Protein AF-A0A9E8KRH3-F1 (afdb_monomer_lite)

Secondary structure (DSSP, 8-state):
-------HHHHHHHHHTT-BTTB--HHHHHHHH-SSHHHHHHHHHHHHT--SSPPHHHHHHHHHHHHHTTSS-HHHHHHIIIIIS-S-S-HHHHHHHHHHHHHHHH-SSHHHHHHHHHHHHHHHHHHHHHHHHGGG--

Radius of gyration: 19.95 Å; chains: 1; bounding box: 44×26×54 Å

Sequence (138 aa):
MDRNEISYKELIAWSYDQYTDEGIDPFIEKISLTSDLQEVIELIANEYEVYSEPEAKFLLGEAADKYFCNKINLQQAINKYLFDIDDGLLKTEKSDLYLAEDYYGWHDTPDIEAEKIALPIFKKYRPFYASKASKFKA

Organism: NCBI:txid1632866

Foldseek 3Di:
DDDPDDDLVRLLVVLVVQQDPVGHDVLSVQSVVDPDPVSNVVSCCVVLVVPDDPDLLQQLLVLLVCCVVVVDDLLVSLCCNAPVGPPNDDPVLNVLSVVLNVLVVPPPCSSVVSCVRVVVVSVVSNVSNVVSCVVVDD

Structure (mmCIF, N/CA/C/O backbone):
data_AF-A0A9E8KRH3-F1
#
_entry.id   AF-A0A9E8KRH3-F1
#
loop_
_atom_site.group_PDB
_atom_site.id
_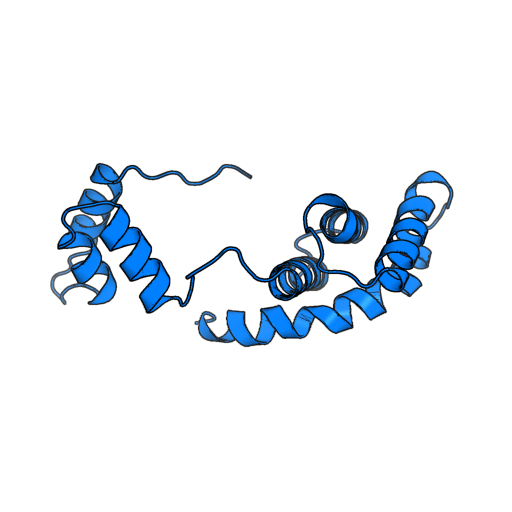atom_site.type_symbol
_atom_site.label_atom_id
_atom_site.label_alt_id
_atom_site.label_comp_id
_atom_site.label_asym_id
_atom_site.label_entity_id
_atom_site.label_seq_id
_atom_site.pdbx_PDB_ins_code
_atom_site.Cartn_x
_atom_site.Cartn_y
_atom_site.Cartn_z
_atom_site.occupancy
_atom_site.B_iso_or_equiv
_atom_site.auth_seq_id
_atom_site.auth_comp_id
_atom_site.auth_asym_id
_atom_site.auth_atom_id
_atom_site.pdbx_PDB_model_num
ATOM 1 N N . MET A 1 1 ? -11.749 -2.498 -6.904 1.00 41.12 1 MET A N 1
ATOM 2 C CA . MET A 1 1 ? -11.876 -2.709 -5.450 1.00 41.12 1 MET A CA 1
ATOM 3 C C . MET A 1 1 ? -13.190 -2.082 -5.072 1.00 41.12 1 MET A C 1
ATOM 5 O O . MET A 1 1 ? -13.297 -0.867 -5.194 1.00 41.12 1 MET A O 1
ATOM 9 N N . ASP A 1 2 ? -14.179 -2.895 -4.723 1.00 38.75 2 ASP A N 1
ATOM 10 C CA . ASP A 1 2 ? -15.428 -2.366 -4.187 1.00 38.75 2 ASP A CA 1
ATOM 11 C C . ASP A 1 2 ? -15.106 -1.745 -2.831 1.00 38.75 2 ASP A C 1
ATOM 13 O O . ASP A 1 2 ? -14.480 -2.376 -1.975 1.00 38.75 2 ASP A O 1
ATOM 17 N N . ARG A 1 3 ? -15.413 -0.458 -2.682 1.00 47.28 3 ARG A N 1
ATOM 18 C CA . ARG A 1 3 ? -15.313 0.205 -1.387 1.00 47.28 3 ARG A CA 1
ATOM 19 C C . ARG A 1 3 ? -16.440 -0.363 -0.536 1.00 47.28 3 ARG A C 1
ATOM 21 O O . ARG A 1 3 ? -17.595 -0.312 -0.946 1.00 47.28 3 ARG A O 1
ATOM 28 N N . ASN A 1 4 ? -16.104 -0.922 0.621 1.00 53.31 4 ASN A N 1
ATOM 29 C CA . ASN A 1 4 ? -17.115 -1.222 1.625 1.00 53.31 4 ASN A CA 1
ATOM 30 C C . ASN A 1 4 ? -17.556 0.116 2.215 1.00 53.31 4 ASN A C 1
ATOM 32 O O . ASN A 1 4 ? -16.805 0.751 2.954 1.00 53.31 4 ASN A O 1
ATOM 36 N N . GLU A 1 5 ? -18.739 0.562 1.817 1.00 76.06 5 GLU A N 1
ATOM 37 C CA . GLU A 1 5 ? -19.372 1.774 2.315 1.00 76.06 5 GLU A CA 1
ATOM 38 C C . GLU A 1 5 ? -20.435 1.370 3.338 1.00 76.06 5 GLU A C 1
ATOM 40 O O . GLU A 1 5 ? -21.232 0.467 3.093 1.00 76.06 5 GLU A O 1
ATOM 45 N N . ILE A 1 6 ? -20.423 2.023 4.497 1.00 80.75 6 ILE A N 1
ATOM 46 C CA . ILE A 1 6 ? -21.426 1.861 5.549 1.00 80.75 6 ILE A CA 1
ATOM 47 C C . ILE A 1 6 ? -21.946 3.250 5.901 1.00 80.75 6 ILE A C 1
ATOM 49 O O . ILE A 1 6 ? -21.163 4.186 6.085 1.00 80.75 6 ILE A O 1
ATOM 53 N N . SER A 1 7 ? -23.265 3.427 5.954 1.00 83.12 7 SER A N 1
ATOM 54 C CA . SER A 1 7 ? -23.829 4.696 6.412 1.00 83.12 7 SER A CA 1
ATOM 55 C C . SER A 1 7 ? -23.642 4.854 7.921 1.00 83.12 7 SER A C 1
ATOM 57 O O . SER A 1 7 ? -23.572 3.872 8.656 1.00 83.12 7 SER A O 1
ATOM 59 N N . TYR A 1 8 ? -23.638 6.093 8.420 1.00 81.62 8 TYR A N 1
ATOM 60 C CA . TYR A 1 8 ? -23.571 6.361 9.863 1.00 81.62 8 TYR A CA 1
ATOM 61 C C . TYR A 1 8 ? -24.638 5.582 10.652 1.00 81.62 8 TYR A C 1
ATOM 63 O O . TYR A 1 8 ? -24.355 4.985 11.682 1.00 81.62 8 TYR A O 1
ATOM 71 N N . LYS A 1 9 ? -25.867 5.512 10.131 1.00 86.19 9 LYS A N 1
ATOM 72 C CA . LYS A 1 9 ? -26.958 4.780 10.782 1.00 86.19 9 LYS A CA 1
ATOM 73 C C . LYS A 1 9 ? -26.690 3.273 10.851 1.00 86.19 9 LYS A C 1
ATOM 75 O O . LYS A 1 9 ? -26.997 2.652 11.862 1.00 86.19 9 LYS A O 1
ATOM 80 N N . GLU A 1 10 ? -26.143 2.695 9.785 1.00 87.94 10 GLU A N 1
ATOM 81 C CA . GLU A 1 10 ? -25.765 1.277 9.750 1.00 87.94 10 GLU A CA 1
ATOM 82 C C . GLU A 1 10 ? -24.560 0.994 10.644 1.00 87.94 10 GLU A C 1
ATOM 84 O O . GLU A 1 10 ? -24.517 -0.054 11.273 1.00 87.94 10 GLU A O 1
ATOM 89 N N . LEU A 1 11 ? -23.626 1.939 10.762 1.00 86.75 11 LEU A N 1
ATOM 90 C CA . LEU A 1 11 ? -22.475 1.845 11.656 1.00 86.75 11 LEU A CA 1
ATOM 91 C C . LEU A 1 11 ? -22.895 1.823 13.131 1.00 86.75 11 LEU A C 1
ATOM 93 O O . LEU A 1 11 ? -22.391 1.005 13.895 1.00 86.75 11 LEU A O 1
ATOM 97 N N . ILE A 1 12 ? -23.852 2.674 13.514 1.00 89.12 12 ILE A N 1
ATOM 98 C CA . ILE A 1 12 ? -24.431 2.669 14.864 1.00 89.12 12 ILE A CA 1
ATOM 99 C C . ILE A 1 12 ? -25.239 1.389 15.114 1.00 89.12 12 ILE A C 1
ATOM 101 O O . ILE A 1 12 ? -25.137 0.793 16.180 1.00 89.12 12 ILE A O 1
ATOM 105 N N . ALA A 1 13 ? -26.028 0.925 14.141 1.00 89.00 13 ALA A N 1
ATOM 106 C CA . ALA A 1 13 ? -26.744 -0.344 14.284 1.00 89.00 13 ALA A CA 1
ATOM 107 C C . ALA A 1 13 ? -25.767 -1.519 14.468 1.00 89.00 13 ALA A C 1
ATOM 109 O O . ALA A 1 13 ? -25.920 -2.316 15.388 1.00 89.00 13 ALA A O 1
ATOM 110 N N . TRP A 1 14 ? -24.714 -1.562 13.651 1.00 90.31 14 TRP A N 1
ATOM 111 C CA . TRP A 1 14 ? -23.668 -2.570 13.739 1.00 90.31 14 TRP A CA 1
ATOM 112 C C . TRP A 1 14 ? -22.939 -2.549 15.087 1.00 90.31 14 TRP A C 1
ATOM 114 O O . TRP A 1 14 ? -22.649 -3.623 15.616 1.00 90.31 14 TRP A O 1
ATOM 124 N N . SER A 1 15 ? -22.660 -1.369 15.659 1.00 88.31 15 SER A N 1
ATOM 125 C CA . SER A 1 15 ? -21.991 -1.268 16.963 1.00 88.31 15 SER A CA 1
ATOM 126 C C . SER A 1 15 ? -22.871 -1.788 18.102 1.00 88.31 15 SER A C 1
ATOM 128 O O . SER A 1 15 ? -22.367 -2.487 18.978 1.00 88.31 15 SER A O 1
ATOM 130 N N . TYR A 1 16 ? -24.188 -1.555 18.052 1.00 87.94 16 TYR A N 1
ATOM 131 C CA . TYR A 1 16 ? -25.131 -2.173 18.991 1.00 87.94 16 TYR A CA 1
ATOM 132 C C . TYR A 1 16 ? -25.212 -3.699 18.846 1.00 87.94 16 TYR A C 1
ATOM 134 O O . TYR A 1 16 ? -25.340 -4.400 19.849 1.00 87.94 16 TYR A O 1
ATOM 142 N N . ASP A 1 17 ? -25.072 -4.227 17.631 1.00 90.50 17 ASP A N 1
ATOM 143 C CA . ASP A 1 17 ? -25.074 -5.675 17.389 1.00 90.50 17 ASP A CA 1
ATOM 144 C C . ASP A 1 17 ? -23.811 -6.383 17.925 1.00 90.50 17 ASP A C 1
ATOM 146 O O . ASP A 1 17 ? -23.770 -7.612 17.965 1.00 90.50 17 ASP A O 1
ATOM 150 N N . GLN A 1 18 ? -22.779 -5.638 18.347 1.00 87.75 18 GLN A N 1
ATOM 151 C CA . GLN A 1 18 ? -21.565 -6.209 18.950 1.00 87.75 18 GLN A CA 1
ATOM 152 C C . GLN A 1 18 ? -21.687 -6.461 20.463 1.00 87.75 18 GLN A C 1
ATOM 154 O O . GLN A 1 18 ? -20.762 -7.014 21.058 1.00 87.75 18 GLN A O 1
ATOM 159 N N . TYR A 1 19 ? -22.789 -6.060 21.108 1.00 89.38 19 TYR A N 1
ATOM 160 C CA . TYR A 1 19 ? -22.994 -6.335 22.530 1.00 89.38 19 TYR A CA 1
ATOM 161 C C . TYR A 1 19 ? -23.204 -7.834 22.769 1.00 89.38 19 TYR A C 1
ATOM 163 O O . TYR A 1 19 ? -24.088 -8.460 22.184 1.00 89.38 19 TYR A O 1
ATOM 171 N N . THR A 1 20 ? -22.418 -8.398 23.682 1.00 88.94 20 THR A N 1
ATOM 172 C CA . THR A 1 20 ? -22.563 -9.783 24.148 1.00 88.94 20 THR A CA 1
ATOM 173 C C . THR A 1 20 ? -22.887 -9.821 25.641 1.00 88.94 20 THR A C 1
ATOM 175 O O . THR A 1 20 ? -22.778 -8.808 26.334 1.00 88.94 20 THR A O 1
ATOM 178 N N . ASP A 1 21 ? -23.233 -11.002 26.164 1.00 87.00 21 ASP A N 1
ATOM 179 C CA . ASP A 1 21 ? -23.428 -11.213 27.608 1.00 87.00 21 ASP A CA 1
ATOM 180 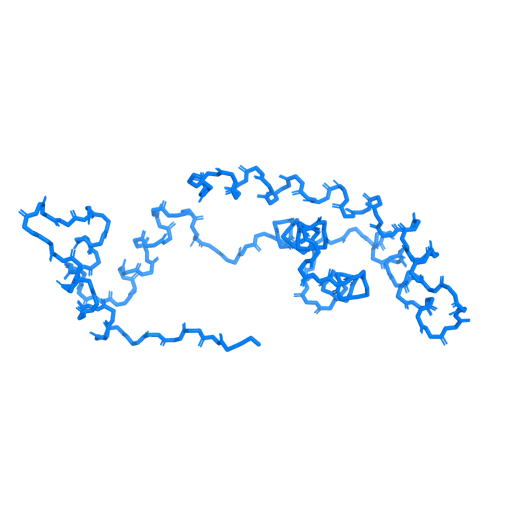C C . ASP A 1 21 ? -22.150 -10.934 28.429 1.00 87.00 21 ASP A C 1
ATOM 182 O O . ASP A 1 21 ? -22.222 -10.677 29.631 1.00 87.00 21 ASP A O 1
ATOM 186 N N . GLU A 1 22 ? -20.978 -10.953 27.784 1.00 87.50 22 GLU A N 1
ATOM 187 C CA . GLU A 1 22 ? -19.674 -10.641 28.386 1.00 87.50 22 GLU A CA 1
ATOM 188 C C . GLU A 1 22 ? -19.308 -9.148 28.282 1.00 87.50 22 GLU A C 1
ATOM 190 O O . GLU A 1 22 ? -18.290 -8.716 28.823 1.00 87.50 22 GLU A O 1
ATOM 195 N N . GLY A 1 23 ? -20.153 -8.346 27.626 1.00 84.12 23 GLY A N 1
ATOM 196 C CA . GLY A 1 23 ? -19.928 -6.932 27.347 1.00 84.12 23 GLY A CA 1
ATOM 197 C C . GLY A 1 23 ? -19.574 -6.663 25.885 1.00 84.12 23 GLY A C 1
ATOM 198 O O . GLY A 1 23 ? -19.843 -7.471 24.992 1.00 84.12 23 GLY A O 1
ATOM 199 N N . ILE A 1 24 ? -19.004 -5.487 25.642 1.00 88.62 24 ILE A N 1
ATOM 200 C CA . ILE A 1 24 ? -18.592 -4.997 24.326 1.00 88.62 24 ILE A CA 1
ATOM 201 C C . ILE A 1 24 ? -17.153 -4.482 24.404 1.00 88.62 24 ILE A C 1
ATOM 203 O O . ILE A 1 24 ? -16.688 -4.061 25.465 1.00 88.62 24 ILE A O 1
ATOM 207 N N . ASP A 1 25 ? -16.441 -4.513 23.281 1.00 87.50 25 ASP A N 1
ATOM 208 C CA . ASP A 1 25 ? -15.139 -3.864 23.180 1.00 87.50 25 ASP A CA 1
ATOM 209 C C . ASP A 1 25 ? -15.271 -2.344 23.454 1.00 87.50 25 ASP A C 1
ATOM 211 O O . ASP A 1 25 ? -16.118 -1.687 22.835 1.00 87.50 25 ASP A O 1
ATOM 215 N N . PRO A 1 26 ? -14.448 -1.755 24.347 1.00 85.75 26 PRO A N 1
ATOM 216 C CA . PRO A 1 26 ? -14.550 -0.341 24.714 1.00 85.75 26 PRO A CA 1
ATOM 217 C C . PRO A 1 26 ? -14.424 0.639 23.542 1.00 85.75 26 PRO A C 1
ATOM 219 O O . PRO A 1 26 ? -14.949 1.749 23.610 1.00 85.75 26 PRO A O 1
ATOM 222 N N . PHE A 1 27 ? -13.713 0.280 22.473 1.00 85.31 27 PHE A N 1
ATOM 223 C CA . PHE A 1 27 ? -13.638 1.105 21.272 1.00 85.31 27 PHE A CA 1
ATOM 224 C C . PHE A 1 27 ? -14.967 1.089 20.503 1.00 85.31 27 PHE A C 1
ATOM 226 O O . PHE A 1 27 ? -15.463 2.145 20.108 1.00 85.31 27 PHE A O 1
ATOM 233 N N . ILE A 1 28 ? -15.589 -0.083 20.353 1.00 86.06 28 ILE A N 1
ATOM 234 C CA . ILE A 1 28 ? -16.898 -0.207 19.695 1.00 86.06 28 ILE A CA 1
ATOM 235 C C . ILE A 1 28 ? -17.994 0.468 20.527 1.00 86.06 28 ILE A C 1
ATOM 237 O O . ILE A 1 28 ? -18.877 1.124 19.972 1.00 86.06 28 ILE A O 1
ATOM 241 N N . GLU A 1 29 ? -17.900 0.392 21.855 1.00 88.19 29 GLU A N 1
ATOM 242 C CA . GLU A 1 29 ? -18.789 1.126 22.755 1.00 88.19 29 GLU A CA 1
ATOM 243 C C . GLU A 1 29 ? -18.714 2.637 22.507 1.00 88.19 29 GLU A C 1
ATOM 245 O O . GLU A 1 29 ? -19.749 3.278 22.332 1.00 88.19 29 GLU A O 1
ATOM 250 N N . LYS A 1 30 ? -17.507 3.210 22.388 1.00 88.69 30 LYS A N 1
ATOM 251 C CA . LYS A 1 30 ? -17.345 4.634 22.049 1.00 88.69 30 LYS A CA 1
ATOM 252 C C . LYS A 1 30 ? -18.021 4.988 20.721 1.00 88.69 30 LYS A C 1
ATOM 254 O O . LYS A 1 30 ? -18.650 6.036 20.658 1.00 88.69 30 LYS A O 1
ATOM 259 N N . ILE A 1 31 ? -17.955 4.117 19.705 1.00 87.94 31 ILE A N 1
ATOM 260 C CA . ILE A 1 31 ? -18.667 4.309 18.424 1.00 87.94 31 ILE A CA 1
ATOM 261 C C . ILE A 1 31 ? -20.186 4.329 18.636 1.00 87.94 31 ILE A C 1
ATOM 263 O O . ILE A 1 31 ? -20.870 5.163 18.060 1.00 87.94 31 ILE A O 1
ATOM 267 N N . SER A 1 32 ? -20.741 3.443 19.466 1.00 86.44 32 SER A N 1
ATOM 268 C CA . SER A 1 32 ? -22.189 3.436 19.750 1.00 86.44 32 SER A CA 1
ATOM 269 C C . SER A 1 32 ? -22.685 4.705 20.461 1.00 86.44 32 SER A C 1
ATOM 271 O O . SER A 1 32 ? -23.866 5.039 20.382 1.00 86.44 32 SER A O 1
ATOM 273 N N . LEU A 1 33 ? -21.780 5.416 21.142 1.00 87.75 33 LEU A N 1
ATOM 274 C CA . LEU A 1 33 ? -22.070 6.613 21.931 1.00 87.75 33 LEU A CA 1
ATOM 275 C C . LEU A 1 33 ? -21.856 7.926 21.167 1.00 87.75 33 LEU A C 1
ATOM 277 O O . LEU A 1 33 ? -22.221 8.981 21.688 1.00 87.75 33 LEU A O 1
ATOM 281 N N . THR A 1 34 ? -21.273 7.891 19.967 1.00 87.25 34 THR A N 1
ATOM 282 C CA . THR A 1 34 ? -21.082 9.104 19.163 1.00 87.25 34 THR A CA 1
ATOM 283 C C . THR A 1 34 ? -22.404 9.670 18.680 1.00 87.25 34 THR A C 1
ATOM 285 O O . THR A 1 34 ? -23.363 8.938 18.425 1.00 87.25 34 THR A O 1
ATOM 288 N N . SER A 1 35 ? -22.436 10.986 18.521 1.00 81.50 35 SER A N 1
ATOM 289 C CA . SER A 1 35 ? -23.609 11.720 18.056 1.00 81.50 35 SER A CA 1
ATOM 290 C C . SER A 1 35 ? -23.543 12.088 16.572 1.00 81.50 35 SER A C 1
ATOM 292 O O . SER A 1 35 ? -24.591 12.304 15.952 1.00 81.50 35 SER A O 1
ATOM 294 N N . ASP A 1 36 ? -22.346 12.083 15.983 1.00 82.50 36 ASP A N 1
ATOM 295 C CA . ASP A 1 36 ? -22.131 12.352 14.568 1.00 82.50 36 ASP A CA 1
ATOM 296 C C . ASP A 1 36 ? -20.975 11.540 13.952 1.00 82.50 36 ASP A C 1
ATOM 298 O O . ASP A 1 36 ? -20.166 10.907 14.630 1.00 82.50 36 ASP A O 1
ATOM 302 N N . LEU A 1 37 ? -20.918 11.545 12.616 1.00 78.62 37 LEU A N 1
ATOM 303 C CA . LEU A 1 37 ? -19.916 10.813 11.839 1.00 78.62 37 LEU A CA 1
ATOM 304 C C . LEU A 1 37 ? -18.492 11.365 12.027 1.00 78.62 37 LEU A C 1
ATOM 306 O O . LEU A 1 37 ? -17.534 10.604 11.896 1.00 78.62 37 LEU A O 1
ATOM 310 N N . GLN A 1 38 ? -18.341 12.660 12.311 1.00 80.88 38 GLN A N 1
ATOM 311 C CA . GLN A 1 38 ? -17.036 13.288 12.499 1.00 80.88 38 GLN A CA 1
ATOM 312 C C . GLN A 1 38 ? -16.379 12.771 13.785 1.00 80.88 38 GLN A C 1
ATOM 314 O O . GLN A 1 38 ? -15.206 12.410 13.749 1.00 80.88 38 GLN A O 1
ATOM 319 N N . GLU A 1 39 ? -17.140 12.621 14.872 1.00 83.19 39 GLU A N 1
ATOM 320 C CA . GLU A 1 39 ? -16.674 11.989 16.114 1.00 83.19 39 GLU A CA 1
ATOM 321 C C . GLU A 1 39 ? -16.222 10.541 15.884 1.00 83.19 39 GLU A C 1
ATOM 323 O O . GLU A 1 39 ? -15.192 10.122 16.410 1.00 83.19 39 GLU A O 1
ATOM 328 N N . VAL A 1 40 ? -16.946 9.769 15.064 1.00 83.19 40 VAL A N 1
ATOM 329 C CA . VAL A 1 40 ? -16.552 8.387 14.741 1.00 83.19 40 VAL A CA 1
ATOM 330 C C . VAL A 1 40 ? -15.253 8.350 13.942 1.00 83.19 40 VAL A C 1
ATOM 332 O O . VAL A 1 40 ? -14.366 7.548 14.238 1.00 83.19 40 VAL A O 1
ATOM 335 N N . ILE A 1 41 ? -15.121 9.225 12.941 1.00 80.38 41 ILE A N 1
ATOM 336 C CA . ILE A 1 41 ? -13.891 9.354 12.153 1.00 80.38 41 ILE A CA 1
ATOM 337 C C . ILE A 1 41 ? -12.727 9.738 13.065 1.00 80.38 41 ILE A C 1
ATOM 339 O O . ILE A 1 41 ? -11.662 9.138 12.964 1.00 80.38 41 ILE A O 1
ATOM 343 N N . GLU A 1 42 ? -12.928 10.684 13.979 1.00 80.88 42 GLU A N 1
ATOM 344 C CA . GLU A 1 42 ? -11.914 11.091 14.947 1.00 80.88 42 GLU A CA 1
ATOM 345 C C . GLU A 1 42 ? -11.570 9.975 15.929 1.00 80.88 42 GLU A C 1
ATOM 347 O O . GLU A 1 42 ? -10.399 9.799 16.236 1.00 80.88 42 GLU A O 1
ATOM 352 N N . LEU A 1 43 ? -12.528 9.179 16.404 1.00 84.88 43 LEU A N 1
ATOM 353 C CA . LEU A 1 43 ? -12.250 8.021 17.258 1.00 84.88 43 LEU A CA 1
ATOM 354 C C . LEU A 1 43 ? -11.420 6.966 16.530 1.00 84.88 43 LEU A C 1
ATOM 356 O O . LEU A 1 43 ? -10.432 6.493 17.084 1.00 84.88 43 LEU A O 1
ATOM 360 N N . ILE A 1 44 ? -11.781 6.629 15.289 1.00 79.88 44 ILE A N 1
ATOM 361 C CA . ILE A 1 44 ? -11.011 5.705 14.446 1.00 79.88 44 ILE A CA 1
ATOM 362 C C . ILE A 1 44 ? -9.611 6.279 14.201 1.00 79.88 44 ILE A C 1
ATOM 364 O O . ILE A 1 44 ? -8.613 5.583 14.373 1.00 79.88 44 ILE A O 1
ATOM 368 N N . ALA A 1 45 ? -9.519 7.559 13.840 1.00 74.62 45 ALA A N 1
ATOM 369 C CA . ALA A 1 45 ? -8.252 8.246 13.637 1.00 74.62 45 ALA A CA 1
ATOM 370 C C . ALA A 1 45 ? -7.398 8.240 14.909 1.00 74.62 45 ALA A C 1
ATOM 372 O O . ALA A 1 45 ? -6.198 7.999 14.830 1.00 74.62 45 ALA A O 1
ATOM 373 N N . ASN A 1 46 ? -8.014 8.453 16.074 1.00 74.00 46 ASN A N 1
ATOM 374 C CA . ASN A 1 46 ? -7.328 8.496 17.354 1.00 74.00 46 ASN A CA 1
ATOM 375 C C . ASN A 1 46 ? -6.805 7.129 17.788 1.00 74.00 46 ASN A C 1
ATOM 377 O O . ASN A 1 46 ? -5.630 6.990 18.122 1.00 74.00 46 ASN A O 1
ATOM 381 N N . GLU A 1 47 ? -7.680 6.127 17.759 1.00 77.00 47 GLU A N 1
ATOM 382 C CA . GLU A 1 47 ? -7.382 4.766 18.202 1.00 77.00 47 GLU A CA 1
ATOM 383 C C . GLU A 1 47 ? -6.360 4.088 17.281 1.00 77.00 47 GLU A C 1
ATOM 385 O O . GLU A 1 47 ? -5.460 3.387 17.740 1.00 77.00 47 GLU A O 1
ATOM 390 N N . TYR A 1 48 ? -6.464 4.333 15.972 1.00 68.94 48 TYR A N 1
ATOM 391 C CA . TYR A 1 48 ? -5.629 3.677 14.964 1.00 68.94 48 TYR A CA 1
ATOM 392 C C . TYR A 1 48 ? -4.522 4.567 14.394 1.00 68.94 48 TYR A C 1
ATOM 394 O O . TYR A 1 48 ? -3.822 4.164 13.464 1.00 68.94 48 TYR A O 1
ATOM 402 N N . GLU A 1 49 ? -4.348 5.765 14.950 1.00 60.59 49 GLU A N 1
ATOM 403 C CA . GLU A 1 49 ? -3.401 6.782 14.486 1.00 60.59 49 GLU A CA 1
ATOM 404 C C . GLU A 1 49 ? -3.581 7.167 12.996 1.00 60.59 49 GLU A C 1
ATOM 406 O O . GLU A 1 49 ? -2.618 7.508 12.303 1.00 60.59 49 GLU A O 1
ATOM 411 N N . VAL A 1 50 ? -4.818 7.121 12.482 1.00 62.81 50 VAL A N 1
ATOM 412 C CA . VAL A 1 50 ? -5.174 7.425 11.081 1.00 62.81 50 VAL A CA 1
ATOM 413 C C . VAL A 1 50 ? -5.658 8.874 10.957 1.00 62.81 50 VAL A C 1
ATOM 415 O O . VAL A 1 50 ? -6.816 9.144 10.665 1.00 62.81 50 VAL A O 1
ATOM 418 N N . TYR A 1 51 ? -4.768 9.829 11.216 1.00 53.88 51 TYR A N 1
ATOM 419 C CA . TYR A 1 51 ? -5.108 11.261 11.259 1.00 53.88 51 TYR A CA 1
ATOM 420 C C . TYR A 1 51 ? -4.992 11.994 9.914 1.00 53.88 51 TYR A C 1
ATOM 422 O O . TYR A 1 51 ? -5.291 13.184 9.825 1.00 53.88 51 TYR A O 1
ATOM 430 N N . SER A 1 52 ? -4.521 11.321 8.866 1.00 58.47 52 SER A N 1
ATOM 431 C CA . SER A 1 52 ? -4.224 11.935 7.573 1.00 58.47 52 SER A CA 1
ATOM 432 C C . SER A 1 52 ? -4.257 10.907 6.448 1.00 58.47 52 SER A C 1
ATOM 434 O O . SER A 1 52 ? -4.275 9.698 6.697 1.00 58.47 52 SER A O 1
ATOM 436 N N . GLU A 1 53 ? -4.179 11.378 5.201 1.00 65.81 53 GLU A N 1
ATOM 437 C CA . GLU A 1 53 ? -3.774 10.507 4.100 1.00 65.81 53 GLU A CA 1
ATOM 438 C C . GLU A 1 53 ? -2.476 9.771 4.481 1.00 65.81 53 GLU A C 1
ATOM 440 O O . GLU A 1 53 ? -1.583 10.373 5.099 1.00 65.81 53 GLU A O 1
ATOM 445 N N . PRO A 1 54 ? -2.367 8.464 4.188 1.00 73.62 54 PRO A N 1
ATOM 446 C CA . PRO A 1 54 ? -1.174 7.716 4.536 1.00 73.62 54 PRO A CA 1
ATOM 447 C C . PRO A 1 54 ? 0.036 8.318 3.824 1.00 73.62 54 PRO A C 1
ATOM 449 O O . PRO A 1 54 ? -0.013 8.569 2.622 1.00 73.62 54 PRO A O 1
ATOM 452 N N . GLU A 1 55 ? 1.137 8.517 4.554 1.00 85.25 55 GLU A N 1
ATOM 453 C CA . GLU A 1 55 ? 2.380 9.001 3.951 1.00 85.25 55 GLU A CA 1
ATOM 454 C C . GLU A 1 55 ? 2.738 8.160 2.720 1.00 85.25 55 GLU A C 1
ATOM 456 O O . GLU A 1 55 ? 2.686 6.927 2.765 1.00 85.25 55 GLU A O 1
ATOM 461 N N . ALA A 1 56 ? 3.189 8.799 1.640 1.00 89.00 56 ALA A N 1
ATOM 462 C CA . ALA A 1 56 ? 3.515 8.097 0.401 1.00 89.00 56 ALA A CA 1
ATOM 463 C C . ALA A 1 56 ? 4.494 6.924 0.624 1.00 89.00 56 ALA A C 1
ATOM 465 O O . ALA A 1 56 ? 4.332 5.851 0.052 1.00 89.00 56 ALA A O 1
ATOM 466 N N . LYS A 1 57 ? 5.457 7.059 1.550 1.00 90.81 57 LYS A N 1
ATOM 467 C CA . LYS A 1 57 ? 6.383 5.970 1.923 1.00 90.81 57 LYS A CA 1
ATOM 468 C C . LYS A 1 57 ? 5.684 4.750 2.525 1.00 90.81 57 LYS A C 1
ATOM 470 O O . LYS A 1 57 ? 6.134 3.627 2.302 1.00 90.81 57 LYS A O 1
ATOM 475 N N . PHE A 1 58 ? 4.611 4.959 3.285 1.00 89.12 58 PHE A N 1
ATOM 476 C CA . PHE A 1 58 ? 3.794 3.880 3.831 1.00 89.12 58 PHE A CA 1
ATOM 477 C C . PHE A 1 58 ? 3.034 3.154 2.716 1.00 89.12 58 PHE A C 1
ATOM 479 O O . PHE A 1 58 ? 3.059 1.926 2.676 1.00 89.12 58 PHE A O 1
ATOM 486 N N . LEU A 1 59 ? 2.442 3.895 1.772 1.00 90.88 59 LEU A N 1
ATOM 487 C CA . LEU A 1 59 ? 1.734 3.328 0.615 1.00 90.88 59 LEU A CA 1
ATOM 488 C C . LEU A 1 59 ? 2.672 2.541 -0.308 1.00 90.88 59 LEU A C 1
ATOM 490 O O . LEU A 1 59 ? 2.340 1.434 -0.732 1.00 90.88 59 LEU A O 1
ATOM 494 N N . LEU A 1 60 ? 3.878 3.061 -0.557 1.00 94.69 60 LEU A N 1
ATOM 495 C CA . LEU A 1 60 ? 4.917 2.333 -1.292 1.00 94.69 60 LEU A CA 1
ATOM 496 C C . LEU A 1 60 ? 5.284 1.040 -0.557 1.00 94.69 60 LEU A C 1
ATOM 498 O O . LEU A 1 60 ? 5.344 -0.029 -1.159 1.00 94.69 60 LEU A O 1
ATOM 502 N N . GLY A 1 61 ? 5.462 1.114 0.765 1.00 94.38 61 GLY A N 1
ATOM 503 C CA . GLY A 1 61 ? 5.718 -0.062 1.592 1.00 94.38 61 GLY A CA 1
ATOM 504 C C . GLY A 1 61 ? 4.601 -1.108 1.522 1.00 94.38 61 GLY A C 1
ATOM 505 O O . GLY A 1 61 ? 4.898 -2.301 1.463 1.00 94.38 61 GLY A O 1
ATOM 506 N N . GLU A 1 62 ? 3.337 -0.681 1.489 1.00 93.50 62 GLU A N 1
ATOM 507 C CA . GLU A 1 62 ? 2.175 -1.565 1.357 1.00 93.50 62 GLU A CA 1
ATOM 508 C C . GLU A 1 62 ? 2.162 -2.264 -0.011 1.00 93.50 62 GLU A C 1
ATOM 510 O O . GLU A 1 62 ? 1.970 -3.479 -0.090 1.00 93.50 62 GLU A O 1
ATOM 515 N N . ALA A 1 63 ? 2.406 -1.521 -1.094 1.00 94.88 63 ALA A N 1
ATOM 516 C CA . ALA A 1 63 ? 2.498 -2.081 -2.439 1.00 94.88 63 ALA A CA 1
ATOM 517 C C . ALA A 1 63 ? 3.652 -3.095 -2.555 1.00 94.88 63 ALA A C 1
ATOM 519 O O . ALA A 1 63 ? 3.450 -4.192 -3.084 1.00 94.88 63 ALA A O 1
ATOM 520 N N . ALA A 1 64 ? 4.823 -2.790 -1.984 1.00 96.69 64 ALA A N 1
ATOM 521 C CA . ALA A 1 64 ? 5.932 -3.739 -1.905 1.00 96.69 64 ALA A CA 1
ATOM 522 C C . ALA A 1 64 ? 5.558 -5.000 -1.113 1.00 96.69 64 ALA A C 1
ATOM 524 O O . ALA A 1 64 ? 5.852 -6.111 -1.550 1.00 96.69 64 ALA A O 1
ATOM 525 N N . ASP A 1 65 ? 4.905 -4.864 0.045 1.00 95.56 65 ASP A N 1
ATOM 526 C CA . ASP A 1 65 ? 4.522 -6.028 0.847 1.00 95.56 65 ASP A CA 1
ATOM 527 C C . ASP A 1 65 ? 3.468 -6.897 0.147 1.00 95.56 65 ASP A C 1
ATOM 529 O O . ASP A 1 65 ? 3.570 -8.123 0.181 1.00 95.56 65 ASP A O 1
ATOM 533 N N . LYS A 1 66 ? 2.512 -6.288 -0.570 1.00 94.81 66 LYS A N 1
ATOM 534 C CA . LYS A 1 66 ? 1.552 -7.008 -1.425 1.00 94.81 66 LYS A CA 1
ATOM 535 C C . LYS A 1 66 ? 2.262 -7.831 -2.501 1.00 94.81 66 LYS A C 1
ATOM 537 O O . LYS A 1 66 ? 1.871 -8.978 -2.709 1.00 94.81 66 LYS A O 1
ATOM 542 N N . TYR A 1 67 ? 3.303 -7.289 -3.133 1.00 96.62 67 TYR A N 1
ATOM 543 C CA . TYR A 1 67 ? 4.129 -8.037 -4.084 1.00 96.62 67 TYR A CA 1
ATOM 544 C C . TYR A 1 67 ? 4.833 -9.224 -3.410 1.00 96.62 67 TYR A C 1
ATOM 546 O O . TYR A 1 67 ? 4.639 -10.367 -3.813 1.00 96.62 67 TYR A O 1
ATOM 554 N N . PHE A 1 68 ? 5.573 -8.991 -2.318 1.00 95.88 68 PHE A N 1
ATOM 555 C CA . PHE A 1 68 ? 6.304 -10.061 -1.618 1.00 95.88 68 PHE A CA 1
ATOM 556 C C . PHE A 1 68 ? 5.404 -11.127 -0.979 1.00 95.88 68 PHE A C 1
ATOM 558 O O . PHE A 1 68 ? 5.866 -12.232 -0.701 1.00 95.88 68 PHE A O 1
ATOM 565 N N . CYS A 1 69 ? 4.137 -10.804 -0.726 1.00 94.19 69 CYS A N 1
ATOM 566 C CA . CYS A 1 69 ? 3.123 -11.743 -0.256 1.00 94.19 69 CYS A CA 1
ATOM 567 C C . CYS A 1 69 ? 2.324 -12.394 -1.401 1.00 94.19 69 CYS A C 1
ATOM 569 O O . CYS A 1 69 ? 1.291 -13.004 -1.130 1.00 94.19 69 CYS A O 1
ATOM 571 N N . ASN A 1 70 ? 2.760 -12.258 -2.660 1.00 95.12 70 ASN A N 1
ATOM 572 C CA . ASN A 1 70 ? 2.108 -12.806 -3.857 1.00 95.12 70 ASN A CA 1
ATOM 573 C C . ASN A 1 70 ? 0.641 -12.364 -4.037 1.00 95.12 70 ASN A C 1
ATOM 575 O O . ASN A 1 70 ? -0.165 -13.087 -4.620 1.00 95.12 70 ASN A O 1
ATOM 579 N N . LYS A 1 71 ? 0.270 -11.183 -3.525 1.00 95.44 71 LYS A N 1
ATOM 580 C CA . LYS A 1 71 ? -1.081 -10.612 -3.681 1.00 95.44 71 LYS A CA 1
ATOM 581 C C . LYS A 1 71 ? -1.240 -9.820 -4.979 1.00 95.44 71 LYS A C 1
ATOM 583 O O . LYS A 1 71 ? -2.360 -9.665 -5.454 1.00 95.44 71 LYS A O 1
ATOM 588 N N . ILE A 1 72 ? -0.139 -9.295 -5.511 1.00 96.06 72 ILE A N 1
ATOM 589 C CA . ILE A 1 72 ? -0.056 -8.611 -6.807 1.00 96.06 72 ILE A CA 1
ATOM 590 C C . ILE A 1 72 ? 1.208 -9.076 -7.532 1.00 96.06 72 ILE A C 1
ATOM 592 O O . ILE A 1 72 ? 2.178 -9.467 -6.880 1.00 96.06 72 ILE A O 1
ATOM 596 N N . ASN A 1 73 ? 1.203 -9.029 -8.862 1.00 96.50 73 ASN A N 1
ATOM 597 C CA . ASN A 1 73 ? 2.390 -9.333 -9.663 1.00 96.50 73 ASN A CA 1
ATOM 598 C C . ASN A 1 73 ? 3.351 -8.126 -9.749 1.00 96.50 73 ASN A C 1
ATOM 600 O O . ASN A 1 73 ? 3.047 -7.032 -9.261 1.00 96.50 73 ASN A O 1
ATOM 604 N N . LEU A 1 74 ? 4.524 -8.334 -10.355 1.00 96.69 74 LEU A N 1
ATOM 605 C CA . LEU A 1 74 ? 5.575 -7.319 -10.456 1.00 96.69 74 LEU A CA 1
ATOM 606 C C . LEU A 1 74 ? 5.107 -6.073 -11.224 1.00 96.69 74 LEU A C 1
ATOM 608 O O . LEU A 1 74 ? 5.250 -4.962 -10.718 1.00 96.69 74 LEU A O 1
ATOM 612 N N . GLN A 1 75 ? 4.485 -6.249 -12.392 1.00 95.69 75 GLN A N 1
ATOM 613 C CA . GLN A 1 75 ? 3.967 -5.142 -13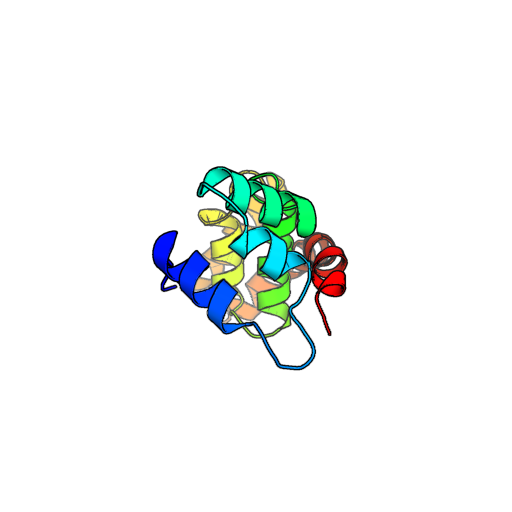.203 1.00 95.69 75 GLN A CA 1
ATOM 614 C C . GLN A 1 75 ? 2.932 -4.300 -12.446 1.00 95.69 75 GLN A C 1
ATOM 616 O O . GLN A 1 75 ? 2.984 -3.074 -12.449 1.00 95.69 75 GLN A O 1
ATOM 621 N N . GLN A 1 76 ? 2.006 -4.954 -11.742 1.00 96.50 76 GLN A N 1
ATOM 622 C CA . GLN A 1 76 ? 1.007 -4.284 -10.913 1.00 96.50 76 GLN A CA 1
ATOM 623 C C . GLN A 1 76 ? 1.666 -3.475 -9.796 1.00 96.50 76 GLN A C 1
ATOM 625 O O . GLN A 1 76 ? 1.243 -2.352 -9.533 1.00 96.50 76 GLN A O 1
ATOM 630 N N . ALA A 1 77 ? 2.701 -4.013 -9.151 1.00 96.75 77 ALA A N 1
ATOM 631 C CA . ALA A 1 77 ? 3.444 -3.288 -8.127 1.00 96.75 77 ALA A CA 1
ATOM 632 C C . ALA A 1 77 ? 4.165 -2.058 -8.707 1.00 96.75 77 ALA A C 1
ATOM 634 O O . ALA A 1 77 ? 4.078 -0.979 -8.123 1.00 96.75 77 ALA A O 1
ATOM 635 N N . ILE A 1 78 ? 4.805 -2.190 -9.875 1.00 96.75 78 ILE A N 1
ATOM 636 C CA . ILE A 1 78 ? 5.459 -1.078 -10.586 1.00 96.75 78 ILE A CA 1
ATOM 637 C C . ILE A 1 78 ? 4.439 0.013 -10.946 1.00 96.75 78 ILE A C 1
ATOM 639 O O . ILE A 1 78 ? 4.653 1.184 -10.636 1.00 96.75 78 ILE A O 1
ATOM 643 N N . ASN A 1 79 ? 3.290 -0.364 -11.507 1.00 95.19 79 ASN A N 1
ATOM 644 C CA . ASN A 1 79 ? 2.243 0.589 -11.880 1.00 95.19 79 ASN A CA 1
ATOM 645 C C . ASN A 1 79 ? 1.685 1.333 -10.665 1.00 95.19 79 ASN A C 1
ATOM 647 O O . ASN A 1 79 ? 1.492 2.545 -10.723 1.00 95.19 79 ASN A O 1
ATOM 651 N N . LYS A 1 80 ? 1.502 0.640 -9.534 1.00 94.69 80 LYS A N 1
ATOM 652 C CA . LYS A 1 80 ? 1.102 1.291 -8.280 1.00 94.69 80 LYS A CA 1
ATOM 653 C C . LYS A 1 80 ? 2.101 2.352 -7.836 1.00 94.69 80 LYS A C 1
ATOM 655 O O . LYS A 1 80 ? 1.706 3.445 -7.451 1.00 94.69 80 LYS A O 1
ATOM 660 N N . TYR A 1 81 ? 3.388 2.033 -7.908 1.00 95.25 81 TYR A N 1
ATOM 661 C CA . TYR A 1 81 ? 4.457 2.965 -7.570 1.00 95.25 81 TYR A CA 1
ATOM 662 C C . TYR A 1 81 ? 4.487 4.199 -8.484 1.00 95.25 81 TYR A C 1
ATOM 664 O O . TYR A 1 81 ? 4.781 5.293 -8.011 1.00 95.25 81 TYR A O 1
ATOM 672 N N . LEU A 1 82 ? 4.226 4.028 -9.783 1.00 94.50 82 LEU A N 1
ATOM 673 C CA . LEU A 1 82 ? 4.350 5.099 -10.776 1.00 94.50 82 LEU A CA 1
ATOM 674 C C . LEU A 1 82 ? 3.112 5.991 -10.893 1.00 94.50 82 LEU A C 1
ATOM 676 O O . LEU A 1 82 ? 3.262 7.183 -11.177 1.00 94.50 82 LEU A O 1
ATOM 680 N N . PHE A 1 83 ? 1.919 5.413 -10.732 1.00 92.62 83 PHE A N 1
ATOM 681 C CA . PHE A 1 83 ? 0.662 6.048 -11.137 1.00 92.62 83 PHE A CA 1
ATOM 682 C C . PHE A 1 83 ? -0.376 6.161 -10.018 1.00 92.62 83 PHE A C 1
ATOM 684 O O . PHE A 1 83 ? -1.205 7.064 -10.078 1.00 92.62 83 PHE A O 1
ATOM 691 N N . ASP A 1 84 ? -0.335 5.286 -9.006 1.00 90.31 84 ASP A N 1
ATOM 692 C CA . ASP A 1 84 ? -1.314 5.314 -7.909 1.00 90.31 84 ASP A CA 1
ATOM 693 C C . ASP A 1 84 ? -0.811 6.105 -6.690 1.00 90.31 84 ASP A C 1
ATOM 695 O O . ASP A 1 84 ? -1.620 6.547 -5.876 1.00 90.31 84 ASP A O 1
ATOM 699 N N . ILE A 1 85 ? 0.510 6.236 -6.513 1.00 88.62 85 ILE A N 1
ATOM 700 C CA . ILE A 1 85 ? 1.121 6.832 -5.316 1.00 88.62 85 ILE A CA 1
ATOM 701 C C . ILE A 1 85 ? 1.873 8.108 -5.696 1.00 88.62 85 ILE A C 1
ATOM 703 O O . ILE A 1 85 ? 2.951 8.055 -6.291 1.00 88.62 85 ILE A O 1
ATOM 707 N N . ASP A 1 86 ? 1.326 9.256 -5.300 1.00 77.44 86 ASP A N 1
ATOM 708 C CA . ASP A 1 86 ? 1.944 10.557 -5.551 1.00 77.44 86 ASP A CA 1
ATOM 709 C C . ASP A 1 86 ? 3.127 10.848 -4.609 1.00 77.44 86 ASP A C 1
ATOM 711 O O . ASP A 1 86 ? 3.139 10.469 -3.438 1.00 77.44 86 ASP A O 1
ATOM 715 N N . ASP A 1 87 ? 4.144 11.522 -5.159 1.00 79.00 87 ASP A N 1
ATOM 716 C CA . ASP A 1 87 ? 5.302 12.131 -4.468 1.00 79.00 87 ASP A CA 1
ATOM 717 C C . ASP A 1 87 ? 6.127 11.222 -3.519 1.00 79.00 87 ASP A C 1
ATOM 719 O O . ASP A 1 87 ? 6.909 11.686 -2.690 1.00 79.00 87 ASP A O 1
ATOM 723 N N . GLY A 1 88 ? 6.003 9.894 -3.632 1.00 82.19 88 GLY A N 1
ATOM 724 C CA . GLY A 1 88 ? 6.699 8.948 -2.745 1.00 82.19 88 GLY A CA 1
ATOM 725 C C . GLY A 1 88 ? 8.123 8.555 -3.163 1.00 82.19 88 GLY A C 1
ATOM 726 O O . GLY A 1 88 ? 8.888 8.013 -2.351 1.00 82.19 88 GLY A O 1
ATOM 727 N N . LEU A 1 89 ? 8.480 8.796 -4.426 1.00 91.94 89 LEU A N 1
ATOM 728 C CA . LEU A 1 89 ? 9.706 8.298 -5.054 1.00 91.94 89 LEU A CA 1
ATOM 729 C C . LEU A 1 89 ? 10.720 9.405 -5.310 1.00 91.94 89 LEU A C 1
ATOM 731 O O . LEU A 1 89 ? 10.378 10.505 -5.743 1.00 91.94 89 LEU A O 1
ATOM 735 N N . LEU A 1 90 ? 12.004 9.081 -5.143 1.00 94.44 90 LEU A N 1
ATOM 736 C CA . LEU A 1 90 ? 13.063 9.924 -5.686 1.00 94.44 90 LEU A CA 1
ATOM 737 C C . LEU A 1 90 ? 12.973 9.938 -7.215 1.00 94.44 90 LEU A C 1
ATOM 739 O O . LEU A 1 90 ? 12.612 8.940 -7.837 1.00 94.44 90 LEU A O 1
ATOM 743 N N . LYS A 1 91 ? 13.382 11.046 -7.845 1.00 93.44 91 LYS A N 1
ATOM 744 C CA . LYS A 1 91 ? 13.395 11.155 -9.315 1.00 93.44 91 LYS A CA 1
ATOM 745 C C . LYS A 1 91 ? 14.153 10.005 -9.985 1.00 93.44 91 LYS A C 1
ATOM 747 O O . LYS A 1 91 ? 13.703 9.513 -11.009 1.00 93.44 91 LYS A O 1
ATOM 752 N N . THR A 1 92 ? 15.268 9.570 -9.397 1.00 95.75 92 THR A N 1
ATOM 753 C CA . THR A 1 92 ? 16.057 8.433 -9.894 1.00 95.75 92 THR A CA 1
ATOM 754 C C . THR A 1 92 ? 15.275 7.125 -9.820 1.00 95.75 92 THR A C 1
ATOM 756 O O . THR A 1 92 ? 15.205 6.412 -10.807 1.00 95.75 92 THR 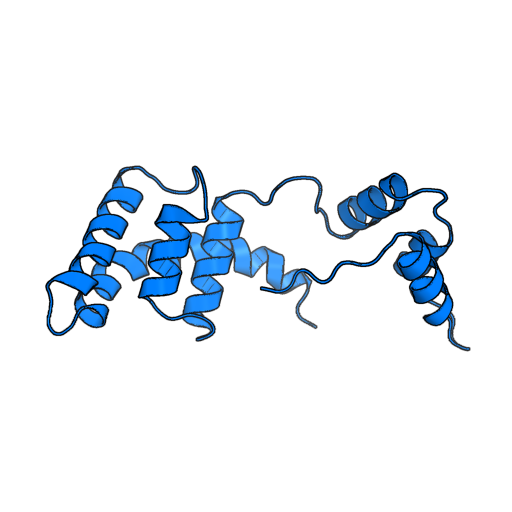A O 1
ATOM 759 N N . GLU A 1 93 ? 14.603 6.860 -8.699 1.00 96.62 93 GLU A N 1
ATOM 760 C CA . GLU A 1 93 ? 13.783 5.654 -8.514 1.00 96.62 93 GLU A CA 1
ATOM 761 C C . GLU A 1 93 ? 12.571 5.653 -9.446 1.00 96.62 93 GLU A C 1
ATOM 763 O O . GLU A 1 93 ? 12.191 4.613 -9.973 1.00 96.62 93 GLU A O 1
ATOM 768 N N . LYS A 1 94 ? 11.979 6.827 -9.687 1.00 95.44 94 LYS A N 1
ATOM 769 C CA . LYS A 1 94 ? 10.890 6.982 -10.651 1.00 95.44 94 LYS A CA 1
ATOM 770 C C . LYS A 1 94 ? 11.362 6.665 -12.074 1.00 95.44 94 LYS A C 1
ATOM 772 O O . LYS A 1 94 ? 10.684 5.926 -12.777 1.00 95.44 94 LYS A O 1
ATOM 777 N N . SER A 1 95 ? 12.525 7.178 -12.485 1.00 96.12 95 SER A N 1
ATOM 778 C CA . SER A 1 95 ? 13.125 6.850 -13.787 1.00 96.12 95 SER A CA 1
ATOM 779 C C . SER A 1 95 ? 13.442 5.360 -13.924 1.00 96.12 95 SER A C 1
ATOM 781 O O . SER A 1 95 ? 13.132 4.766 -14.952 1.00 96.12 95 SER A O 1
ATOM 783 N N . ASP A 1 96 ? 14.012 4.753 -12.883 1.00 97.25 96 ASP A N 1
ATOM 784 C CA . ASP A 1 96 ? 14.322 3.323 -12.845 1.00 97.25 96 ASP A CA 1
ATOM 785 C C . ASP A 1 96 ? 13.049 2.474 -12.995 1.00 97.25 96 ASP A C 1
ATOM 787 O O . ASP A 1 96 ? 13.021 1.507 -13.754 1.00 97.25 96 ASP A O 1
ATOM 791 N N . LEU A 1 97 ? 11.958 2.857 -12.327 1.00 96.62 97 LEU A N 1
ATOM 792 C CA . LEU A 1 97 ? 10.687 2.145 -12.441 1.00 96.62 97 LEU A CA 1
ATOM 793 C C . LEU A 1 97 ? 10.001 2.340 -13.794 1.00 96.62 97 LEU A C 1
ATOM 795 O O . LEU A 1 97 ? 9.392 1.390 -14.272 1.00 96.62 97 LEU A O 1
ATOM 799 N N . TYR A 1 98 ? 10.132 3.502 -14.442 1.00 96.06 98 TYR A N 1
ATOM 800 C CA . TYR A 1 98 ? 9.685 3.653 -15.832 1.00 96.06 98 TYR A CA 1
ATOM 801 C C . TYR A 1 98 ? 10.467 2.741 -16.781 1.00 96.06 98 TYR A C 1
ATOM 803 O O . TYR A 1 98 ? 9.868 2.130 -17.656 1.00 96.06 98 TYR A O 1
ATOM 811 N N . LEU A 1 99 ? 11.782 2.589 -16.585 1.00 95.31 99 LEU A N 1
ATOM 812 C CA . LEU A 1 99 ? 12.580 1.637 -17.365 1.00 95.31 99 LEU A CA 1
ATOM 813 C C . LEU A 1 99 ? 12.134 0.187 -17.118 1.00 95.31 99 LEU A C 1
ATOM 815 O O . LEU A 1 99 ? 12.051 -0.606 -18.051 1.00 95.31 99 LEU A O 1
ATOM 819 N N . ALA A 1 100 ? 11.832 -0.160 -15.865 1.00 95.56 100 ALA A N 1
ATOM 820 C CA . ALA A 1 100 ? 11.320 -1.481 -15.516 1.00 95.56 100 ALA A CA 1
ATOM 821 C C . ALA A 1 100 ? 9.930 -1.755 -16.122 1.00 95.56 100 ALA A C 1
ATOM 823 O O . ALA A 1 100 ? 9.642 -2.889 -16.499 1.00 95.56 100 ALA A O 1
ATOM 824 N N . GLU A 1 101 ? 9.075 -0.734 -16.212 1.00 95.56 101 GLU A N 1
ATOM 825 C CA . GLU A 1 101 ? 7.753 -0.814 -16.842 1.00 95.56 101 GLU A CA 1
ATOM 826 C C . GLU A 1 101 ? 7.858 -1.009 -18.362 1.00 95.56 101 GLU A C 1
ATOM 828 O O . GLU A 1 101 ? 7.194 -1.889 -18.908 1.00 95.56 101 GLU A O 1
ATOM 833 N N . ASP A 1 102 ? 8.778 -0.299 -19.022 1.00 94.38 102 ASP A N 1
ATOM 834 C CA . ASP A 1 102 ? 8.973 -0.355 -20.478 1.00 94.38 102 ASP A CA 1
ATOM 835 C C . ASP A 1 102 ? 9.359 -1.762 -20.982 1.00 94.38 102 ASP A C 1
ATOM 837 O O . ASP A 1 102 ? 8.961 -2.179 -22.076 1.00 94.38 102 ASP A O 1
ATOM 841 N N . TYR A 1 103 ? 10.046 -2.569 -20.157 1.00 93.81 103 TYR A N 1
ATOM 842 C CA . TYR A 1 103 ? 10.371 -3.958 -20.509 1.00 93.81 103 TYR A CA 1
ATOM 843 C C . TYR A 1 103 ? 9.140 -4.800 -20.866 1.00 93.81 103 TYR A C 1
ATOM 845 O O . TYR A 1 103 ? 9.249 -5.679 -21.722 1.00 93.81 103 TYR A O 1
ATOM 853 N N . TYR A 1 104 ? 7.968 -4.525 -20.283 1.00 91.38 104 TYR A N 1
ATOM 854 C CA . TYR A 1 104 ? 6.739 -5.279 -20.562 1.00 91.38 104 TYR A CA 1
ATOM 855 C C . TYR A 1 104 ? 6.178 -5.054 -21.970 1.00 91.38 104 TYR A C 1
ATOM 857 O O . TYR A 1 104 ? 5.356 -5.852 -22.420 1.00 91.38 104 TYR A O 1
ATOM 865 N N . GLY A 1 105 ? 6.611 -4.011 -22.683 1.00 85.31 105 GLY A N 1
ATOM 866 C CA . GLY A 1 105 ? 6.220 -3.793 -24.077 1.00 85.31 105 GLY A CA 1
ATOM 867 C C . GLY A 1 105 ? 7.200 -4.363 -25.111 1.00 85.31 105 GLY A C 1
ATOM 868 O O . GLY A 1 105 ? 6.818 -4.516 -26.269 1.00 85.31 105 GLY A O 1
ATOM 869 N N . TRP A 1 106 ? 8.454 -4.637 -24.724 1.00 84.62 106 TRP A N 1
ATOM 870 C CA . TRP A 1 106 ? 9.569 -4.779 -25.678 1.00 84.62 106 TRP A CA 1
ATOM 871 C C . TRP A 1 106 ? 10.491 -5.986 -25.419 1.00 84.62 106 TRP A C 1
ATOM 873 O O . TRP A 1 106 ? 11.375 -6.242 -26.236 1.00 84.62 106 TRP A O 1
ATOM 883 N N . HIS A 1 107 ? 10.321 -6.725 -24.315 1.00 86.44 107 HIS A N 1
ATOM 884 C CA . HIS A 1 107 ? 11.218 -7.820 -23.921 1.00 86.44 107 HIS A CA 1
ATOM 885 C C . HIS A 1 107 ? 10.496 -9.174 -23.827 1.00 86.44 107 HIS A C 1
ATOM 887 O O . HIS A 1 107 ? 9.373 -9.250 -23.339 1.00 86.44 107 HIS A O 1
ATOM 893 N N . ASP A 1 108 ? 11.172 -10.263 -24.214 1.00 87.69 108 ASP A N 1
ATOM 894 C CA . ASP A 1 108 ? 10.617 -11.632 -24.150 1.00 87.69 108 ASP A CA 1
ATOM 895 C C . ASP A 1 108 ? 10.500 -12.165 -22.708 1.00 87.69 108 ASP A C 1
ATOM 897 O O . ASP A 1 108 ? 9.699 -13.049 -22.406 1.00 87.69 108 ASP A O 1
ATOM 901 N N . THR A 1 109 ? 11.318 -11.624 -21.804 1.00 91.06 109 THR A N 1
ATOM 902 C CA . THR A 1 109 ? 11.370 -11.978 -20.372 1.00 91.06 109 THR A CA 1
ATOM 903 C C . THR A 1 109 ? 11.276 -10.733 -19.483 1.00 91.06 109 THR A C 1
ATOM 905 O O . THR A 1 109 ? 12.244 -10.394 -18.793 1.00 91.06 109 THR A O 1
ATOM 908 N N . PRO A 1 110 ? 10.145 -10.012 -19.518 1.00 92.44 110 PRO A N 1
ATOM 909 C CA . PRO A 1 110 ? 10.027 -8.696 -18.901 1.00 92.44 110 PRO A CA 1
ATOM 910 C C . PRO A 1 110 ? 10.156 -8.752 -17.378 1.00 92.44 110 PRO A C 1
ATOM 912 O O . PRO A 1 110 ? 10.860 -7.927 -16.804 1.00 92.44 110 PRO A O 1
ATOM 915 N N . ASP A 1 111 ? 9.578 -9.773 -16.733 1.00 92.19 111 ASP A N 1
ATOM 916 C CA . ASP A 1 111 ? 9.661 -9.942 -15.279 1.00 92.19 111 ASP A CA 1
ATOM 917 C C . ASP A 1 111 ? 11.117 -10.041 -14.799 1.00 92.19 111 ASP A C 1
ATOM 919 O O . ASP A 1 111 ? 11.497 -9.360 -13.854 1.00 92.19 111 ASP A O 1
ATOM 923 N N . ILE A 1 112 ? 11.962 -10.824 -15.485 1.00 94.31 112 ILE A N 1
ATOM 924 C CA . ILE A 1 112 ? 13.364 -11.049 -15.088 1.00 94.31 112 ILE A CA 1
ATOM 925 C C . ILE A 1 112 ? 14.175 -9.750 -15.138 1.00 94.31 112 ILE A C 1
ATOM 927 O O . ILE A 1 112 ? 15.001 -9.497 -14.259 1.00 94.31 112 ILE A O 1
ATOM 931 N N . GLU A 1 113 ? 13.975 -8.932 -16.170 1.00 94.81 113 GLU A N 1
ATOM 932 C CA . GLU A 1 113 ? 14.718 -7.680 -16.333 1.00 94.81 113 GLU A CA 1
ATOM 933 C C . GLU A 1 113 ? 14.170 -6.571 -15.430 1.00 94.81 113 GLU A C 1
ATOM 935 O O . GLU A 1 113 ? 14.944 -5.875 -14.766 1.00 94.81 113 GLU A O 1
ATOM 940 N N . ALA A 1 114 ? 12.845 -6.458 -15.320 1.00 95.88 114 ALA A N 1
ATOM 941 C CA . ALA A 1 114 ? 12.193 -5.507 -14.429 1.00 95.88 114 ALA A CA 1
ATOM 942 C C . ALA A 1 114 ? 12.532 -5.782 -12.955 1.00 95.88 114 ALA A C 1
ATOM 944 O O . ALA A 1 114 ? 12.757 -4.848 -12.183 1.00 95.88 114 ALA A O 1
ATOM 945 N N . GLU A 1 115 ? 12.634 -7.053 -12.555 1.00 95.88 115 GLU A N 1
ATOM 946 C CA . GLU A 1 115 ? 12.899 -7.450 -11.171 1.00 95.88 115 GLU A CA 1
ATOM 947 C C . GLU A 1 115 ? 14.273 -6.961 -10.683 1.00 95.88 115 GLU A C 1
ATOM 949 O O . GLU A 1 115 ? 14.403 -6.504 -9.541 1.00 95.88 115 GLU A O 1
ATOM 954 N N . LYS A 1 116 ? 15.288 -6.958 -11.560 1.00 96.38 116 LYS A N 1
ATOM 955 C CA . LYS A 1 116 ? 16.640 -6.451 -11.251 1.00 96.38 116 LYS A CA 1
ATOM 956 C C . LYS A 1 116 ? 16.632 -4.981 -10.825 1.00 96.38 116 LYS A C 1
ATOM 958 O O . LYS A 1 116 ? 17.472 -4.581 -10.019 1.00 96.38 116 LYS A O 1
ATOM 963 N N . ILE A 1 117 ? 15.690 -4.200 -11.352 1.00 96.00 117 ILE A N 1
ATOM 964 C CA . ILE A 1 117 ? 15.575 -2.758 -11.118 1.00 96.00 117 ILE A CA 1
ATOM 965 C C . ILE A 1 117 ? 14.578 -2.457 -9.993 1.00 96.00 117 ILE A C 1
ATOM 967 O O . ILE A 1 117 ? 14.868 -1.674 -9.088 1.00 96.00 117 ILE A O 1
ATOM 971 N N . ALA A 1 118 ? 13.411 -3.102 -10.013 1.00 97.00 118 ALA A N 1
ATOM 972 C CA . ALA A 1 118 ? 12.317 -2.805 -9.096 1.00 97.00 118 ALA A CA 1
ATOM 973 C C . ALA A 1 118 ? 12.548 -3.360 -7.678 1.00 97.00 118 ALA A C 1
ATOM 975 O O . ALA A 1 118 ? 12.201 -2.700 -6.694 1.00 97.00 118 ALA A O 1
ATOM 976 N N . LEU A 1 119 ? 13.170 -4.540 -7.525 1.00 96.81 119 LEU A N 1
ATOM 977 C CA . LEU A 1 119 ? 13.345 -5.154 -6.200 1.00 96.81 119 LEU A CA 1
ATOM 978 C C . LEU A 1 119 ? 14.149 -4.310 -5.207 1.00 96.81 119 LEU A C 1
ATOM 980 O O . LEU A 1 119 ? 13.730 -4.250 -4.047 1.00 96.81 119 LEU A O 1
ATOM 984 N N . PRO A 1 120 ? 15.297 -3.703 -5.572 1.00 97.69 120 PRO A N 1
ATOM 985 C CA . PRO A 1 120 ? 16.017 -2.812 -4.666 1.00 97.69 120 PRO A CA 1
ATOM 986 C C . PRO A 1 120 ? 15.120 -1.710 -4.089 1.00 97.69 120 PRO A C 1
ATOM 988 O O . PRO A 1 120 ? 15.148 -1.460 -2.882 1.00 97.69 120 PRO A O 1
ATOM 991 N N . ILE A 1 121 ? 14.266 -1.119 -4.929 1.00 97.62 121 ILE A N 1
ATOM 992 C CA . ILE A 1 121 ? 13.323 -0.069 -4.538 1.00 97.62 121 ILE A CA 1
ATOM 993 C C . ILE A 1 121 ? 12.250 -0.655 -3.611 1.00 97.62 121 ILE A C 1
ATOM 995 O O . ILE A 1 121 ? 12.035 -0.149 -2.510 1.00 97.62 121 ILE A O 1
ATOM 999 N N . PHE A 1 122 ? 11.625 -1.778 -3.969 1.00 97.31 122 PHE A N 1
ATOM 1000 C CA . PHE A 1 122 ? 10.602 -2.408 -3.124 1.00 97.31 122 PHE A CA 1
ATOM 1001 C C . PHE A 1 122 ? 11.147 -2.794 -1.744 1.00 97.31 122 PHE A C 1
ATOM 1003 O O . PHE A 1 122 ? 10.511 -2.532 -0.722 1.00 97.31 122 PHE A O 1
ATOM 1010 N N . LYS A 1 123 ? 12.361 -3.357 -1.687 1.00 97.25 123 LYS A N 1
ATOM 1011 C CA . LYS A 1 123 ? 13.035 -3.725 -0.430 1.00 97.25 123 LYS A CA 1
ATOM 1012 C C . LYS A 1 123 ? 13.327 -2.513 0.453 1.00 97.25 123 LYS A C 1
ATOM 1014 O O . LYS A 1 123 ? 13.247 -2.640 1.672 1.00 97.25 123 LYS A O 1
ATOM 1019 N N . LYS A 1 124 ? 13.628 -1.352 -0.138 1.00 96.75 124 LYS A N 1
ATOM 1020 C CA . LYS A 1 124 ? 13.826 -0.093 0.595 1.00 96.75 124 LYS A CA 1
ATOM 1021 C C . LYS A 1 124 ? 12.542 0.373 1.286 1.00 96.75 124 LYS A C 1
ATOM 1023 O O . LYS A 1 124 ? 12.606 0.831 2.424 1.00 96.75 124 LYS A O 1
ATOM 1028 N N . TYR A 1 125 ? 11.392 0.261 0.621 1.00 95.38 125 TYR A N 1
ATOM 1029 C CA . TYR A 1 125 ? 10.129 0.811 1.129 1.00 95.38 125 TYR A CA 1
ATOM 1030 C C . TYR A 1 125 ? 9.318 -0.160 1.999 1.00 95.38 125 TYR A C 1
ATOM 1032 O O . TYR A 1 125 ? 8.623 0.269 2.919 1.00 95.38 125 TYR A O 1
ATOM 1040 N N . ARG A 1 126 ? 9.433 -1.473 1.776 1.00 94.50 126 ARG A N 1
ATOM 1041 C CA . ARG A 1 126 ? 8.679 -2.492 2.529 1.00 94.50 126 ARG A CA 1
ATOM 1042 C C . ARG A 1 126 ? 8.720 -2.324 4.065 1.00 94.50 126 ARG A C 1
ATOM 1044 O O . ARG A 1 126 ? 7.667 -2.471 4.691 1.00 94.50 126 ARG A O 1
ATOM 1051 N N . PRO A 1 127 ? 9.861 -1.992 4.708 1.00 93.44 127 PRO A N 1
ATOM 1052 C CA . PRO A 1 127 ? 9.921 -1.861 6.167 1.00 93.44 127 PRO A CA 1
ATOM 1053 C C . PRO A 1 127 ? 9.011 -0.767 6.751 1.00 93.44 127 PRO A C 1
ATOM 1055 O O . PRO A 1 127 ? 8.544 -0.908 7.885 1.00 93.44 127 PRO A O 1
ATOM 1058 N N . PHE A 1 128 ? 8.719 0.297 5.990 1.00 89.19 128 PHE A N 1
ATOM 1059 C CA . PHE A 1 128 ? 7.854 1.396 6.445 1.00 89.19 128 PHE A CA 1
ATOM 1060 C C . PHE A 1 128 ? 6.414 0.935 6.690 1.00 89.19 128 PHE A C 1
ATOM 1062 O O . PHE A 1 128 ? 5.763 1.416 7.614 1.00 89.19 128 PHE A O 1
ATOM 1069 N N . TYR A 1 129 ? 5.935 -0.029 5.902 1.00 89.12 129 TYR A N 1
ATOM 1070 C CA . TYR A 1 129 ? 4.636 -0.660 6.117 1.00 89.12 129 TYR A CA 1
ATOM 1071 C C . TYR A 1 129 ? 4.715 -1.767 7.169 1.00 89.12 129 TYR A C 1
ATOM 1073 O O . TYR A 1 129 ? 3.931 -1.775 8.116 1.00 89.12 129 TYR A O 1
ATOM 1081 N N . ALA A 1 130 ? 5.690 -2.675 7.045 1.00 85.94 130 A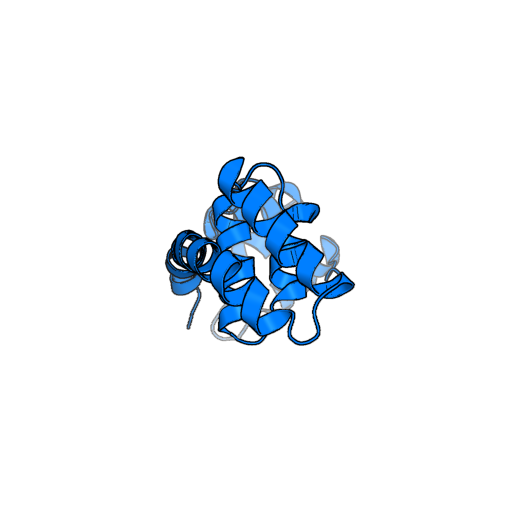LA A N 1
ATOM 1082 C CA . 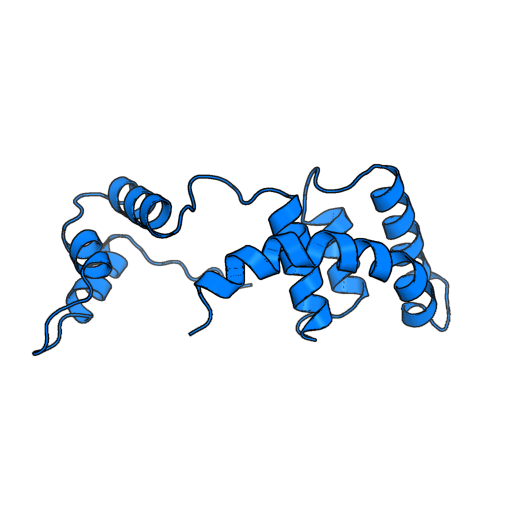ALA A 1 130 ? 5.780 -3.866 7.892 1.00 85.94 130 ALA A CA 1
ATOM 1083 C C . ALA A 1 130 ? 5.850 -3.539 9.395 1.00 85.94 130 ALA A C 1
ATOM 1085 O O . ALA A 1 130 ? 5.205 -4.214 10.193 1.00 85.94 130 ALA A O 1
ATOM 1086 N N . SER A 1 131 ? 6.585 -2.485 9.766 1.00 78.69 131 SER A N 1
ATOM 1087 C CA . SER A 1 131 ? 6.732 -2.030 11.159 1.00 78.69 131 SER A CA 1
ATOM 1088 C C . SER A 1 131 ? 5.443 -1.487 11.786 1.00 78.69 131 SER A C 1
ATOM 1090 O O . SER A 1 131 ? 5.258 -1.590 12.997 1.00 78.69 131 SER A O 1
ATOM 1092 N N . LYS A 1 132 ? 4.540 -0.916 10.981 1.00 77.19 132 LYS A N 1
ATOM 1093 C CA . LYS A 1 132 ? 3.233 -0.434 11.447 1.00 77.19 132 LYS A CA 1
ATOM 1094 C C . LYS A 1 132 ? 2.182 -1.544 11.385 1.00 77.19 132 LYS A C 1
ATOM 1096 O O . LYS A 1 132 ? 1.443 -1.735 12.342 1.00 77.19 132 LYS A O 1
ATOM 1101 N N . ALA A 1 133 ? 2.163 -2.326 10.305 1.00 74.62 133 ALA A N 1
ATOM 1102 C CA . ALA A 1 133 ? 1.220 -3.427 10.118 1.00 74.62 133 ALA A CA 1
ATOM 1103 C C . ALA A 1 133 ? 1.400 -4.557 11.147 1.00 74.62 133 ALA A C 1
ATOM 1105 O O . ALA A 1 133 ? 0.430 -5.223 11.498 1.00 74.62 133 ALA A O 1
ATOM 1106 N N . SER A 1 134 ? 2.615 -4.768 11.672 1.00 72.69 134 SER A N 1
ATOM 1107 C CA . SER A 1 134 ? 2.856 -5.757 12.730 1.00 72.69 134 SER A CA 1
ATOM 1108 C C . SER A 1 134 ? 2.106 -5.459 14.028 1.00 72.69 134 SER A C 1
ATOM 1110 O O . SER A 1 134 ? 1.863 -6.390 14.783 1.00 72.69 134 SER A O 1
ATOM 1112 N N . LYS A 1 135 ? 1.709 -4.202 14.281 1.00 63.44 135 LYS A N 1
ATOM 1113 C CA . LYS A 1 135 ? 0.884 -3.838 15.446 1.00 63.44 135 LYS A CA 1
ATOM 1114 C C . LYS A 1 135 ? -0.536 -4.422 15.382 1.00 63.44 135 LYS A C 1
ATOM 1116 O O . LYS A 1 135 ? -1.201 -4.492 16.404 1.00 63.44 135 LYS A O 1
ATOM 1121 N N . PHE A 1 136 ? -0.979 -4.838 14.193 1.00 56.59 136 PHE A N 1
ATOM 1122 C CA . PHE A 1 136 ? -2.333 -5.331 13.917 1.00 56.59 136 PHE A CA 1
ATOM 1123 C C . PHE A 1 136 ? -2.373 -6.812 13.526 1.00 56.59 136 PHE A C 1
ATOM 1125 O O . PHE A 1 136 ? -3.433 -7.339 13.194 1.00 56.59 136 PHE A O 1
ATOM 1132 N N . LYS A 1 137 ? -1.222 -7.496 13.517 1.00 53.00 137 LYS A N 1
ATOM 1133 C CA . LYS A 1 137 ? -1.187 -8.947 13.329 1.00 53.00 137 LYS A CA 1
ATOM 1134 C C . LYS A 1 137 ? -1.470 -9.609 14.678 1.00 53.00 137 LYS A C 1
ATOM 1136 O O . LYS A 1 137 ? -0.643 -9.501 15.579 1.00 53.00 137 LYS A O 1
ATOM 1141 N N . ALA A 1 138 ? -2.648 -10.227 14.775 1.00 45.00 138 ALA A N 1
ATOM 1142 C CA . ALA A 1 138 ? -3.037 -11.132 15.856 1.00 45.00 138 ALA A CA 1
ATOM 1143 C C . ALA A 1 138 ? -2.104 -12.349 15.946 1.00 45.00 138 ALA A C 1
ATOM 1145 O O . ALA A 1 138 ? -1.597 -12.782 14.880 1.00 45.00 138 ALA A O 1
#

pLDDT: mean 86.1, std 12.5, range [38.75, 97.69]